Protein AF-A0A968LAH3-F1 (afdb_monomer)

Mean predicted aligned error: 5.58 Å

pLDDT: mean 89.39, std 12.42, range [52.66, 98.0]

Sequence (54 aa):
MQIETFDPGRIKSIEELTKEYAEKVVRMLGGNRSKAAEALGISRTSLWKILKEE

Radius of gyration: 13.3 Å; Cα contacts (8 Å, |Δi|>4): 30; chains: 1; bounding box: 32×27×31 Å

Structure (mmCIF, N/CA/C/O backbone):
data_AF-A0A968LAH3-F1
#
_entry.id   AF-A0A968LAH3-F1
#
loop_
_atom_site.group_PDB
_atom_site.id
_atom_site.type_symbol
_atom_site.label_atom_id
_atom_site.label_alt_id
_atom_site.label_comp_id
_atom_site.label_asym_id
_atom_site.label_entity_id
_atom_site.label_seq_id
_atom_site.pdbx_PDB_ins_code
_atom_site.Cartn_x
_atom_site.Cartn_y
_atom_site.Cartn_z
_atom_site.occupancy
_atom_site.B_iso_or_equiv
_atom_site.auth_seq_id
_atom_site.auth_comp_id
_atom_site.auth_asym_id
_atom_site.auth_atom_id
_atom_site.pdbx_PDB_model_num
ATOM 1 N N . MET A 1 1 ? -14.694 14.915 -24.389 1.00 53.84 1 MET A N 1
ATOM 2 C CA . MET A 1 1 ? -14.094 14.621 -23.073 1.00 53.84 1 MET A CA 1
ATOM 3 C C . MET A 1 1 ? -15.243 14.243 -22.151 1.00 53.84 1 MET A C 1
ATOM 5 O O . MET A 1 1 ? -16.038 15.115 -21.836 1.00 53.84 1 MET A O 1
ATOM 9 N N . GLN A 1 2 ? -15.433 12.955 -21.849 1.00 59.91 2 GLN A N 1
ATOM 10 C CA . GLN A 1 2 ? -16.346 12.560 -20.771 1.00 59.91 2 GLN A CA 1
ATOM 11 C C . GLN A 1 2 ? -15.567 12.693 -19.467 1.00 59.91 2 GLN A C 1
ATOM 13 O O . GLN A 1 2 ? -14.458 12.176 -19.367 1.00 59.91 2 GLN A O 1
ATOM 18 N N . ILE A 1 3 ? -16.117 13.435 -18.516 1.00 67.75 3 ILE A N 1
ATOM 19 C CA . ILE A 1 3 ? -15.610 13.460 -17.149 1.00 67.75 3 ILE A CA 1
ATOM 20 C C . ILE A 1 3 ? -16.447 12.419 -16.416 1.00 67.75 3 ILE A C 1
ATOM 22 O O . ILE A 1 3 ? -17.661 12.585 -16.312 1.00 67.75 3 ILE A O 1
ATOM 26 N N . GLU A 1 4 ? -15.827 11.324 -15.982 1.00 66.25 4 GLU A N 1
ATOM 27 C CA . GLU A 1 4 ? -16.492 10.367 -15.099 1.00 66.25 4 GLU A CA 1
ATOM 28 C C . GLU A 1 4 ? -16.829 11.091 -13.792 1.00 66.25 4 GLU A C 1
ATOM 30 O O . GLU A 1 4 ? -15.948 11.520 -13.047 1.00 66.25 4 GLU A O 1
ATOM 35 N N . THR A 1 5 ? -18.119 11.303 -13.546 1.00 71.06 5 THR A N 1
ATOM 36 C CA . THR A 1 5 ? -18.604 11.885 -12.296 1.00 71.06 5 THR A CA 1
ATOM 37 C C . THR A 1 5 ? -18.730 10.788 -11.251 1.00 71.06 5 THR A C 1
ATOM 39 O O . THR A 1 5 ? -19.312 9.738 -11.528 1.00 71.06 5 THR A O 1
ATOM 42 N N . PHE A 1 6 ? -18.225 11.034 -10.043 1.00 73.12 6 PHE A N 1
ATOM 43 C CA . PHE A 1 6 ? -18.411 10.123 -8.917 1.00 73.12 6 PHE A CA 1
ATOM 44 C C . PHE A 1 6 ? -19.902 10.011 -8.574 1.00 73.12 6 PHE A C 1
ATOM 46 O O . PHE A 1 6 ? -20.560 11.020 -8.323 1.00 73.12 6 PHE A O 1
ATOM 53 N N . ASP A 1 7 ? -20.430 8.787 -8.559 1.00 78.12 7 ASP A N 1
ATOM 54 C CA . ASP A 1 7 ? -21.750 8.503 -7.998 1.00 78.12 7 ASP A CA 1
ATOM 55 C C . ASP A 1 7 ? -21.678 8.691 -6.470 1.00 78.12 7 ASP A C 1
ATOM 57 O O . ASP A 1 7 ? -20.856 8.026 -5.830 1.00 78.12 7 ASP A O 1
ATOM 61 N N . PRO A 1 8 ? -22.492 9.578 -5.861 1.00 69.88 8 PRO A N 1
ATOM 62 C CA . PRO A 1 8 ? -22.422 9.857 -4.427 1.00 69.88 8 PRO A CA 1
ATOM 63 C C . PRO A 1 8 ? -22.629 8.625 -3.537 1.00 69.88 8 PRO A C 1
ATOM 65 O O . PRO A 1 8 ? -22.096 8.579 -2.433 1.00 69.88 8 PRO A O 1
ATOM 68 N N . GLY A 1 9 ? -23.360 7.611 -4.014 1.00 75.50 9 GLY A N 1
ATOM 69 C CA . GLY A 1 9 ? -23.572 6.342 -3.316 1.00 75.50 9 GLY A CA 1
ATOM 70 C C . GLY A 1 9 ? -22.408 5.355 -3.445 1.00 75.50 9 GLY A C 1
ATOM 71 O O . GLY A 1 9 ? -22.468 4.262 -2.886 1.00 75.50 9 GLY A O 1
ATOM 72 N N . ARG A 1 10 ? -21.351 5.714 -4.183 1.00 77.38 10 ARG A N 1
ATOM 73 C CA . ARG A 1 10 ? -20.141 4.903 -4.398 1.00 77.38 10 ARG A CA 1
ATOM 74 C C . ARG A 1 10 ? -18.853 5.637 -4.032 1.00 77.38 10 ARG A C 1
ATOM 76 O O . ARG A 1 10 ? -17.770 5.183 -4.407 1.00 77.38 10 ARG A O 1
ATOM 83 N N . ILE A 1 11 ? -18.951 6.762 -3.322 1.00 86.81 11 ILE A N 1
ATOM 84 C CA . ILE A 1 11 ? -17.779 7.45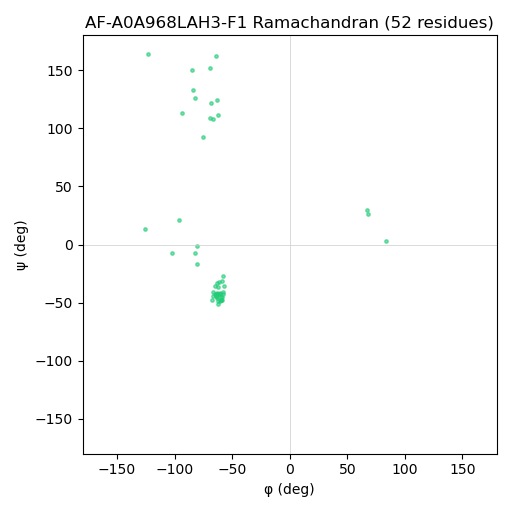8 -2.793 1.00 86.81 11 ILE A CA 1
ATOM 85 C C . ILE A 1 11 ? -17.182 6.589 -1.690 1.00 86.81 11 ILE A C 1
ATOM 87 O O . ILE A 1 11 ? -17.759 6.447 -0.616 1.00 86.81 11 ILE A O 1
ATOM 91 N N . LYS A 1 12 ? -16.026 6.008 -1.988 1.00 88.31 12 LYS A N 1
ATOM 92 C CA . LYS A 1 12 ? -15.219 5.258 -1.031 1.00 88.31 12 LYS A CA 1
ATOM 93 C C . LYS A 1 12 ? -14.333 6.204 -0.239 1.00 88.31 12 LYS A C 1
ATOM 95 O O . LYS A 1 12 ? -13.907 7.243 -0.754 1.00 88.31 12 LYS A O 1
ATOM 100 N N . SER A 1 13 ? -14.030 5.827 0.994 1.00 91.56 13 SER A N 1
ATOM 101 C CA . SER A 1 13 ? -13.018 6.506 1.788 1.00 91.56 13 SER A CA 1
ATOM 102 C C . SER A 1 13 ? -11.635 6.362 1.139 1.00 91.56 13 SER A C 1
ATOM 104 O O . SER A 1 13 ? -11.395 5.500 0.284 1.00 91.56 13 SER A O 1
ATOM 106 N N . ILE A 1 14 ? -10.696 7.221 1.539 1.00 92.88 14 ILE A N 1
ATOM 107 C CA . ILE A 1 14 ? -9.311 7.124 1.065 1.00 92.88 14 ILE A CA 1
ATOM 108 C C . ILE A 1 14 ? -8.693 5.796 1.504 1.00 92.88 14 ILE A C 1
ATOM 110 O O . ILE A 1 14 ? -7.942 5.191 0.741 1.00 92.88 14 ILE A O 1
ATOM 114 N N . GLU A 1 15 ? -9.033 5.323 2.697 1.00 92.81 15 GLU A N 1
ATOM 115 C CA . GLU A 1 15 ? -8.600 4.037 3.234 1.00 92.81 15 GLU A CA 1
ATOM 116 C C . GLU A 1 15 ? -9.110 2.881 2.364 1.00 92.81 15 GLU A C 1
ATOM 118 O O . GLU A 1 15 ? -8.311 2.052 1.924 1.00 92.81 15 GLU A O 1
ATOM 123 N N . GLU A 1 16 ? -10.401 2.874 2.016 1.00 93.06 16 GLU A N 1
ATOM 124 C CA . GLU A 1 16 ? -10.999 1.865 1.132 1.00 93.06 16 GLU A CA 1
ATOM 125 C C . GLU A 1 16 ? -10.336 1.853 -0.254 1.00 93.06 16 GLU A C 1
ATOM 127 O O . GLU A 1 16 ? -9.930 0.797 -0.747 1.00 93.06 16 GLU A O 1
ATOM 132 N N . LEU A 1 17 ? -10.154 3.027 -0.870 1.00 93.88 17 LEU A N 1
ATOM 133 C CA . 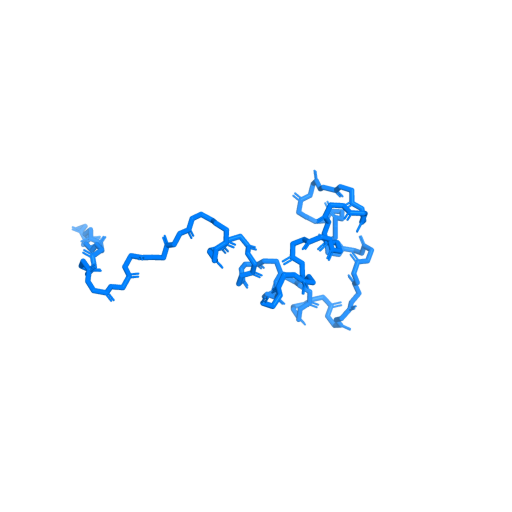LEU A 1 17 ? -9.480 3.148 -2.168 1.00 93.88 17 LEU A CA 1
ATOM 134 C C . LEU A 1 17 ? -8.028 2.668 -2.102 1.00 93.88 17 LEU A C 1
ATOM 136 O O . LEU A 1 17 ? -7.554 1.968 -3.001 1.00 93.88 17 LEU A O 1
ATOM 140 N N . THR A 1 18 ? -7.324 3.029 -1.032 1.00 95.12 18 THR A N 1
ATOM 141 C CA . THR A 1 18 ? -5.927 2.646 -0.817 1.00 95.12 18 THR A CA 1
ATOM 142 C C . THR A 1 18 ? -5.802 1.135 -0.659 1.00 95.12 18 THR A C 1
ATOM 144 O O . THR A 1 18 ? -4.936 0.528 -1.295 1.00 95.12 18 THR A O 1
ATOM 147 N N . LYS A 1 19 ? -6.686 0.510 0.127 1.00 96.00 19 LYS A N 1
ATOM 148 C CA . LYS A 1 19 ? -6.723 -0.943 0.317 1.00 96.00 19 LYS A CA 1
ATOM 149 C C . LYS A 1 19 ? -7.008 -1.671 -0.992 1.00 96.00 19 LYS A C 1
ATOM 151 O O . LYS A 1 19 ? -6.229 -2.538 -1.386 1.00 96.00 19 LYS A O 1
ATOM 156 N N . GLU A 1 20 ? -8.056 -1.280 -1.713 1.00 95.81 20 GLU A N 1
ATOM 157 C CA . GLU A 1 20 ? -8.420 -1.913 -2.985 1.00 95.81 20 GLU A CA 1
ATOM 158 C C . GLU A 1 20 ? -7.313 -1.803 -4.033 1.00 95.81 20 GLU A C 1
ATOM 160 O O . GLU A 1 20 ? -7.005 -2.768 -4.746 1.00 95.81 20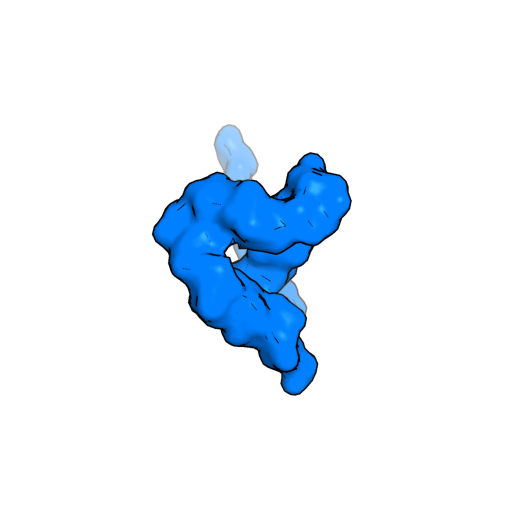 GLU A O 1
ATOM 165 N N . TYR A 1 21 ? -6.686 -0.629 -4.120 1.00 96.94 21 TYR A N 1
ATOM 166 C CA . TYR A 1 21 ? -5.582 -0.412 -5.039 1.00 96.94 21 TYR A CA 1
ATOM 167 C C . TYR A 1 21 ? -4.356 -1.248 -4.652 1.00 96.94 21 TYR A C 1
ATOM 169 O O . TYR A 1 21 ? -3.773 -1.920 -5.508 1.00 96.94 21 TYR A O 1
ATOM 177 N N . ALA A 1 22 ? -4.002 -1.287 -3.364 1.00 97.19 22 ALA A N 1
ATOM 178 C CA . ALA A 1 22 ? -2.906 -2.110 -2.864 1.00 97.19 22 ALA A CA 1
ATOM 179 C C . ALA A 1 22 ? -3.136 -3.605 -3.147 1.00 97.19 22 ALA A C 1
ATOM 181 O O . ALA A 1 22 ? -2.241 -4.286 -3.655 1.00 97.19 22 ALA A O 1
ATOM 182 N N . GLU A 1 23 ? -4.346 -4.117 -2.905 1.00 97.50 23 GLU A N 1
ATOM 183 C CA . GLU A 1 23 ? -4.726 -5.494 -3.238 1.00 97.50 23 GLU A CA 1
ATOM 184 C C . GLU A 1 23 ? -4.619 -5.781 -4.737 1.00 97.50 23 GLU A C 1
ATOM 186 O O . GLU A 1 23 ? -4.125 -6.839 -5.143 1.00 97.50 23 GLU A O 1
ATOM 191 N N . LYS A 1 24 ? -5.064 -4.844 -5.584 1.00 97.88 24 LYS A N 1
ATOM 192 C CA . LYS A 1 24 ? -4.943 -4.964 -7.041 1.00 97.88 24 LYS A CA 1
ATOM 193 C C . LYS A 1 24 ? -3.481 -5.106 -7.459 1.00 97.88 24 LYS A C 1
ATOM 195 O O . LYS A 1 24 ? -3.171 -6.031 -8.206 1.00 97.88 24 LYS A O 1
ATOM 200 N N . VAL A 1 25 ? -2.586 -4.266 -6.942 1.00 97.81 25 VAL A N 1
ATOM 201 C CA . VAL A 1 25 ? -1.150 -4.339 -7.254 1.00 97.81 25 VAL A CA 1
ATOM 202 C C . VAL A 1 25 ? -0.535 -5.651 -6.763 1.00 97.81 25 VAL A C 1
ATOM 204 O O . VAL A 1 25 ? 0.200 -6.300 -7.507 1.00 97.81 25 VAL A O 1
ATOM 207 N N . VAL A 1 26 ? -0.883 -6.108 -5.556 1.00 97.75 26 VAL A N 1
ATOM 208 C CA . VAL A 1 26 ? -0.423 -7.410 -5.042 1.00 97.75 26 VAL A CA 1
ATOM 209 C C . VAL A 1 26 ? -0.864 -8.552 -5.962 1.00 97.75 26 VAL A C 1
ATOM 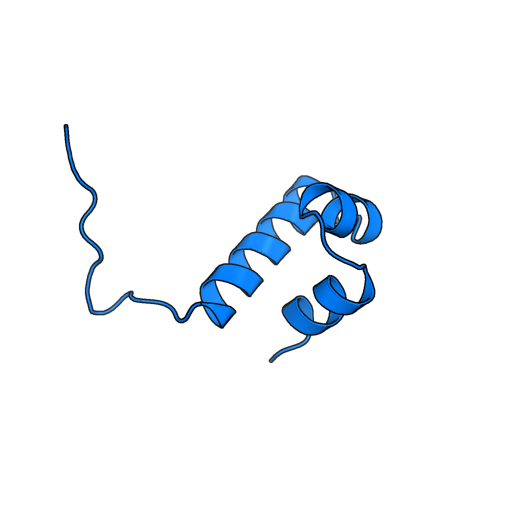211 O O . VAL A 1 26 ? -0.041 -9.404 -6.299 1.00 97.75 26 VAL A O 1
ATOM 214 N N . ARG A 1 27 ? -2.126 -8.564 -6.413 1.00 97.81 27 ARG A N 1
ATOM 215 C CA . ARG A 1 27 ? -2.634 -9.568 -7.366 1.00 97.81 27 ARG A CA 1
ATOM 216 C C . ARG A 1 27 ? -1.917 -9.499 -8.714 1.00 97.81 27 ARG A C 1
ATOM 218 O O . ARG A 1 27 ? -1.500 -10.534 -9.222 1.00 97.81 27 ARG A O 1
ATOM 225 N N . MET A 1 28 ? -1.719 -8.297 -9.258 1.00 97.62 28 MET A N 1
ATOM 226 C CA . MET A 1 28 ? -0.997 -8.083 -10.520 1.00 97.62 28 MET A CA 1
ATOM 227 C C . MET A 1 28 ? 0.445 -8.605 -10.468 1.00 97.62 28 MET A C 1
ATOM 229 O O . MET A 1 28 ? 0.967 -9.069 -11.476 1.00 97.62 28 MET A O 1
ATOM 233 N N . LEU A 1 29 ? 1.074 -8.572 -9.291 1.00 97.50 29 LEU A N 1
ATOM 234 C CA . LEU A 1 29 ? 2.436 -9.060 -9.063 1.00 97.50 29 LEU A CA 1
ATOM 235 C C . LEU A 1 29 ? 2.484 -10.500 -8.519 1.00 97.50 29 LEU A C 1
ATOM 237 O O . LEU A 1 29 ? 3.481 -10.901 -7.912 1.00 97.50 29 LEU A O 1
ATOM 241 N N . GLY A 1 30 ? 1.414 -11.280 -8.705 1.00 96.62 30 GLY A N 1
ATOM 242 C CA . GLY A 1 30 ? 1.371 -12.702 -8.347 1.00 96.62 30 GLY A CA 1
ATOM 243 C C . GLY A 1 30 ? 1.438 -12.971 -6.842 1.00 96.62 30 GLY A C 1
ATOM 244 O O . GLY A 1 30 ? 1.990 -13.981 -6.418 1.00 96.62 30 GLY A O 1
ATOM 245 N N . GLY A 1 31 ? 0.942 -12.049 -6.013 1.00 95.50 31 GLY A N 1
ATOM 246 C CA . GLY A 1 31 ? 0.966 -12.173 -4.554 1.00 95.50 31 GLY A CA 1
ATOM 247 C C . GLY A 1 31 ? 2.282 -11.742 -3.900 1.00 95.50 31 GLY A C 1
ATOM 248 O O . GLY A 1 31 ? 2.418 -11.829 -2.676 1.00 95.50 31 GLY A O 1
ATOM 249 N N . ASN A 1 32 ? 3.258 -11.245 -4.669 1.00 96.31 32 ASN A N 1
ATOM 250 C CA . ASN A 1 32 ? 4.536 -10.806 -4.116 1.00 96.31 32 ASN A CA 1
ATOM 251 C C . ASN A 1 32 ? 4.408 -9.448 -3.406 1.00 96.31 32 ASN A C 1
ATOM 253 O O . ASN A 1 32 ? 4.572 -8.385 -4.005 1.00 96.31 32 ASN A O 1
ATOM 257 N N . ARG A 1 33 ? 4.160 -9.491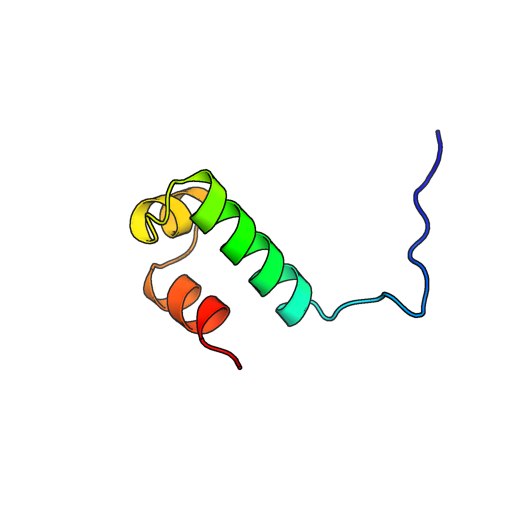 -2.093 1.00 94.62 33 ARG A N 1
ATOM 258 C CA . ARG A 1 33 ? 3.996 -8.297 -1.246 1.00 94.62 33 ARG A CA 1
ATOM 259 C C . ARG A 1 33 ? 5.239 -7.404 -1.189 1.00 94.62 33 ARG A C 1
ATOM 261 O O . ARG A 1 33 ? 5.096 -6.193 -1.077 1.00 94.62 33 ARG A O 1
ATOM 268 N N . SER A 1 34 ? 6.448 -7.963 -1.281 1.00 96.56 34 SER A N 1
ATOM 269 C CA . SER A 1 34 ? 7.678 -7.155 -1.280 1.00 96.56 34 SER A CA 1
ATOM 270 C C . SER A 1 34 ? 7.784 -6.313 -2.551 1.00 96.56 34 SER A C 1
ATOM 272 O O . SER A 1 34 ? 7.980 -5.106 -2.456 1.00 96.56 34 SER A O 1
ATOM 274 N N . LYS A 1 35 ? 7.567 -6.931 -3.721 1.00 97.44 35 LYS A N 1
ATOM 275 C CA . LYS A 1 35 ? 7.535 -6.213 -5.005 1.00 97.44 35 LYS A CA 1
ATOM 276 C C . LYS A 1 35 ? 6.374 -5.223 -5.080 1.00 97.44 35 LYS A C 1
ATOM 278 O O . LYS A 1 35 ? 6.526 -4.155 -5.653 1.00 97.44 35 LYS A O 1
ATOM 283 N N . ALA A 1 36 ? 5.225 -5.553 -4.489 1.00 98.00 36 ALA A N 1
ATOM 284 C CA . ALA A 1 36 ? 4.092 -4.634 -4.426 1.00 98.00 36 ALA A CA 1
ATOM 285 C C . ALA A 1 36 ? 4.395 -3.395 -3.578 1.00 98.00 36 ALA A C 1
ATOM 287 O O . ALA A 1 36 ? 4.077 -2.291 -3.999 1.00 98.00 36 ALA A O 1
ATOM 288 N N . ALA A 1 37 ? 5.041 -3.557 -2.420 1.00 97.81 37 ALA A N 1
ATOM 289 C CA . ALA A 1 37 ? 5.443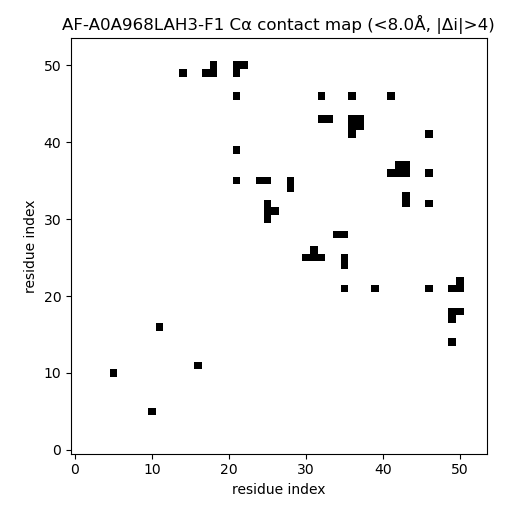 -2.428 -1.582 1.00 97.81 37 ALA A CA 1
ATOM 290 C C . ALA A 1 37 ? 6.442 -1.512 -2.310 1.00 97.81 37 ALA A C 1
ATOM 292 O O . ALA A 1 37 ? 6.276 -0.296 -2.295 1.00 97.81 37 ALA A O 1
ATOM 293 N N . GLU A 1 38 ? 7.419 -2.103 -3.004 1.00 97.94 38 GLU A N 1
ATOM 294 C CA . GLU A 1 38 ? 8.377 -1.378 -3.846 1.00 97.94 38 GLU A CA 1
ATOM 295 C C . GLU A 1 38 ? 7.677 -0.615 -4.981 1.00 97.94 38 GLU A C 1
ATOM 297 O O . GLU A 1 38 ? 7.889 0.585 -5.130 1.00 97.94 38 GLU A O 1
ATOM 302 N N . ALA A 1 39 ? 6.778 -1.273 -5.721 1.00 97.62 39 ALA A N 1
ATOM 303 C CA . ALA A 1 39 ? 6.020 -0.654 -6.810 1.00 97.62 39 ALA A CA 1
ATOM 304 C C . ALA A 1 39 ? 5.091 0.477 -6.334 1.00 97.62 39 ALA A C 1
ATOM 306 O O . ALA A 1 39 ? 4.869 1.443 -7.058 1.00 97.62 39 ALA A O 1
ATOM 307 N N . LEU A 1 40 ? 4.551 0.361 -5.119 1.00 96.81 40 LEU A N 1
ATOM 308 C CA . LEU A 1 40 ? 3.718 1.381 -4.479 1.00 96.81 40 LEU A CA 1
ATOM 309 C C . LEU A 1 40 ? 4.541 2.493 -3.806 1.00 96.81 40 LEU A C 1
ATOM 311 O O . LEU A 1 40 ? 3.958 3.466 -3.337 1.00 96.81 40 LEU A O 1
ATOM 315 N N . GLY A 1 41 ? 5.870 2.362 -3.727 1.00 97.94 41 GLY A N 1
ATOM 316 C CA . GLY A 1 41 ? 6.741 3.343 -3.075 1.00 97.94 41 GLY A CA 1
ATOM 317 C C . GLY A 1 41 ? 6.566 3.423 -1.554 1.00 97.94 41 GLY A C 1
ATOM 318 O O . GLY A 1 41 ? 6.818 4.470 -0.961 1.00 97.94 41 GLY A O 1
ATOM 319 N N . ILE A 1 42 ? 6.124 2.339 -0.908 1.00 97.25 42 ILE A N 1
ATOM 320 C CA . ILE A 1 42 ? 5.868 2.288 0.539 1.00 97.25 42 ILE A CA 1
ATOM 321 C C . ILE A 1 42 ? 6.677 1.187 1.222 1.00 97.25 42 ILE A C 1
ATOM 323 O O . ILE A 1 42 ? 7.174 0.247 0.606 1.00 97.25 42 ILE A O 1
ATOM 327 N N . SER A 1 43 ? 6.779 1.265 2.549 1.00 97.75 43 SER A N 1
ATOM 328 C CA . SER A 1 43 ? 7.397 0.187 3.320 1.00 97.75 43 SER A CA 1
ATOM 329 C C . SER A 1 43 ? 6.527 -1.079 3.315 1.00 97.75 43 SER A C 1
ATOM 331 O O . SER A 1 43 ? 5.295 -1.012 3.284 1.00 97.75 43 SER A O 1
ATOM 333 N N . ARG A 1 44 ? 7.158 -2.255 3.443 1.00 95.81 44 ARG A N 1
ATOM 334 C CA . ARG A 1 44 ? 6.440 -3.536 3.609 1.00 95.81 44 ARG A CA 1
ATOM 335 C C . ARG A 1 44 ? 5.509 -3.531 4.826 1.00 95.81 44 ARG A C 1
ATOM 337 O O . ARG A 1 44 ? 4.425 -4.104 4.766 1.00 95.81 44 ARG A O 1
ATOM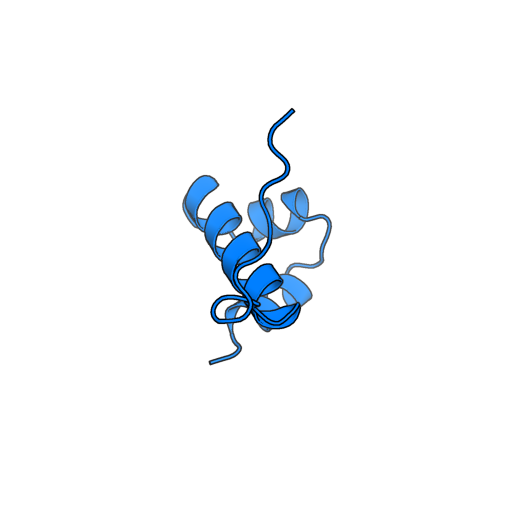 344 N N . THR A 1 45 ? 5.913 -2.868 5.911 1.00 96.38 45 THR A N 1
ATOM 345 C CA . THR A 1 45 ? 5.100 -2.721 7.127 1.00 96.38 45 THR A CA 1
ATOM 346 C C . THR A 1 45 ? 3.866 -1.859 6.870 1.00 96.38 45 THR A C 1
ATOM 348 O O . THR A 1 45 ? 2.781 -2.201 7.331 1.00 96.38 45 THR A O 1
ATOM 351 N N . SER A 1 46 ? 4.011 -0.771 6.107 1.00 96.06 46 SER A N 1
ATOM 352 C CA . SER A 1 46 ? 2.889 0.083 5.698 1.00 96.06 46 SER A CA 1
ATOM 353 C C . SER A 1 46 ? 1.903 -0.692 4.830 1.00 96.06 46 SER A C 1
ATOM 355 O O . SER A 1 46 ? 0.710 -0.672 5.111 1.00 96.06 46 SER A O 1
ATOM 357 N N . LEU A 1 47 ? 2.403 -1.446 3.841 1.00 96.44 47 LEU A N 1
ATOM 358 C CA . LEU A 1 47 ? 1.560 -2.301 3.004 1.00 96.44 47 LEU A CA 1
ATOM 359 C C . LEU A 1 47 ? 0.788 -3.323 3.845 1.00 96.44 47 LEU A C 1
ATOM 361 O O . LEU A 1 47 ? -0.396 -3.540 3.620 1.00 96.44 47 LEU A O 1
ATOM 365 N N . TRP A 1 48 ? 1.435 -3.947 4.831 1.00 95.19 48 TRP A N 1
ATOM 366 C CA . TRP A 1 48 ? 0.760 -4.914 5.692 1.00 95.19 48 TRP A CA 1
ATOM 367 C C . TRP A 1 48 ? -0.373 -4.285 6.504 1.00 95.19 48 TRP A C 1
ATOM 369 O O . TRP A 1 48 ? -1.433 -4.887 6.590 1.00 95.19 48 TRP A O 1
ATOM 379 N N . LYS A 1 49 ? -0.182 -3.077 7.051 1.00 95.81 49 LYS A N 1
ATOM 380 C CA . LYS A 1 49 ? -1.246 -2.356 7.771 1.00 95.81 49 LYS A CA 1
ATOM 381 C C . LYS A 1 49 ? -2.451 -2.094 6.868 1.00 95.81 49 LYS A C 1
ATOM 383 O O . LYS A 1 49 ? -3.558 -2.443 7.247 1.00 95.81 49 LYS A O 1
ATOM 388 N N . ILE A 1 50 ? -2.202 -1.596 5.656 1.00 94.81 50 ILE A N 1
ATOM 389 C CA . ILE A 1 50 ? -3.238 -1.330 4.644 1.00 94.81 50 ILE A CA 1
ATOM 390 C C . ILE A 1 50 ? -4.029 -2.602 4.297 1.00 94.81 50 ILE A C 1
ATOM 392 O O . ILE A 1 50 ? -5.242 -2.557 4.145 1.00 94.81 50 ILE A O 1
ATOM 396 N N . LEU A 1 51 ? -3.356 -3.751 4.174 1.00 93.12 51 L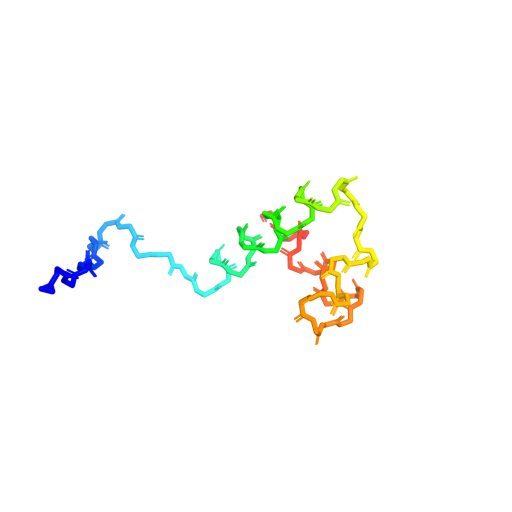EU A N 1
ATOM 397 C CA . LEU A 1 51 ? -4.005 -5.011 3.792 1.00 93.12 51 LEU A CA 1
ATOM 398 C C . LEU A 1 51 ? -4.728 -5.722 4.947 1.00 93.12 51 LEU A C 1
ATOM 400 O O . LEU A 1 51 ? -5.485 -6.653 4.684 1.00 93.12 51 LEU A O 1
ATOM 404 N N . LYS A 1 52 ? -4.443 -5.367 6.204 1.00 87.88 52 LYS A N 1
ATOM 405 C CA . LYS A 1 52 ? -4.915 -6.105 7.386 1.00 87.88 52 LYS A CA 1
ATOM 406 C C . LYS A 1 52 ? -6.095 -5.444 8.099 1.00 87.88 52 LYS A C 1
ATOM 408 O O . LYS A 1 52 ? -6.605 -6.035 9.043 1.00 87.88 52 LYS A O 1
ATOM 413 N N . GLU A 1 53 ? -6.490 -4.237 7.704 1.00 67.44 53 GLU A N 1
ATOM 414 C CA . GLU A 1 53 ? -7.736 -3.643 8.192 1.00 67.44 53 GLU A CA 1
ATOM 415 C C . GLU A 1 53 ? -8.913 -4.471 7.658 1.00 67.44 53 GLU A C 1
ATOM 417 O O . GLU A 1 53 ? -9.166 -4.474 6.455 1.00 67.44 53 GLU A O 1
ATOM 422 N N . GLU A 1 54 ? -9.567 -5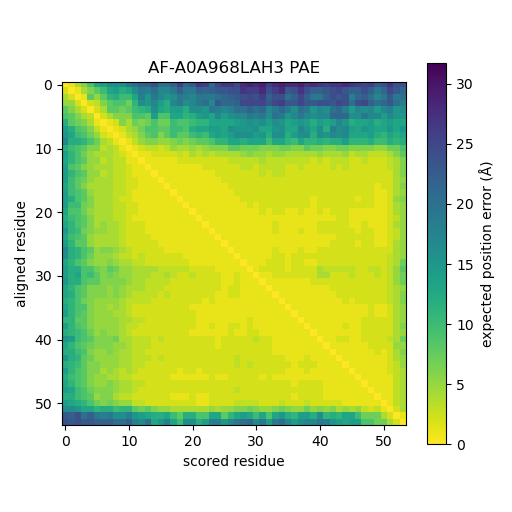.232 8.539 1.00 52.66 54 GLU A N 1
ATOM 423 C CA . GLU A 1 54 ? -10.911 -5.803 8.353 1.00 52.66 54 GLU A CA 1
ATOM 424 C C . GLU A 1 54 ? -11.941 -4.905 9.033 1.00 52.66 54 GLU A C 1
ATOM 426 O O . GLU A 1 54 ? -11.710 -4.545 10.212 1.00 52.66 54 GLU A O 1
#

Nearest PDB structures (foldseek):
  1ojl-assembly1_A-2  TM=9.246E-01  e=1.957E-02  Salmonella enterica subsp. enterica serovar Typhimurium
  4l5e-assembly1_A-2  TM=9.073E-01  e=2.386E-02  Aquifex aeolicus VF5
  1ojl-assembly2_D-3  TM=8.470E-01  e=2.233E-02  Salmonella enterica subsp. enterica serovar Typhimurium
  6m10-assembly3_D  TM=7.422E-01  e=6.431E-02  Pseudomonas aeruginosa PAO1
  5ds9-assembly1_A  TM=7.198E-01  e=1.422E-01  Escherichia coli K-12

Solvent-accessible surface area (backbone atoms only — not comparable to full-atom values): 3368 Å² total; per-residue (Å²): 135,88,76,88,74,83,54,82,95,68,71,68,53,72,65,55,51,49,31,55,50,52,52,49,47,20,56,76,54,75,63,36,54,65,62,30,14,58,77,70,76,46,51,59,69,57,49,49,55,52,72,63,71,126

Secondary structure (DSSP, 8-state):
----PPPGGG---HHHHHHHHHHHHHHHTTT-HHHHHHHTTS-HHHHHHHHH--

Foldseek 3Di:
DDDDDDDPVPDDDPLVVQLVVLVVLCVVVVNPLVVSCVVVVHDSVVSCVSPPDD